Protein 7XV0 (pdb70)

Radius of gyration: 14.16 Å; Cα contacts (8 Å, |Δi|>4): 306; chains: 2; bounding box: 26×43×33 Å

Organism: Homo sapiens (NCBI:txid9606)

B-factor: mean 18.49, std 8.07, range [7.98, 50.74]

Foldseek 3Di:
DVLVQWQPPVVVCCLPVVDFQAFTKKFFAAWDWDDDVPQIKIWTFIGRQAATEGQEIEDSVCVVCVVVQQRGHGWIKTQRGKGWDADPVGDIHIYGYDMGGPGGNVRRVDDHHDYYHDDDD/DVPDPCVVDPVVPD

GO terms:
  GO:0035861 site of double-strand break (C, IDA)
  GO:1990166 protein localization to site of double-strand break (P, IDA)
  GO:0140463 chromatin-protein adaptor activity (F, IDA)
  GO:0006281 DNA repair (P, IMP)
  GO:0016605 PML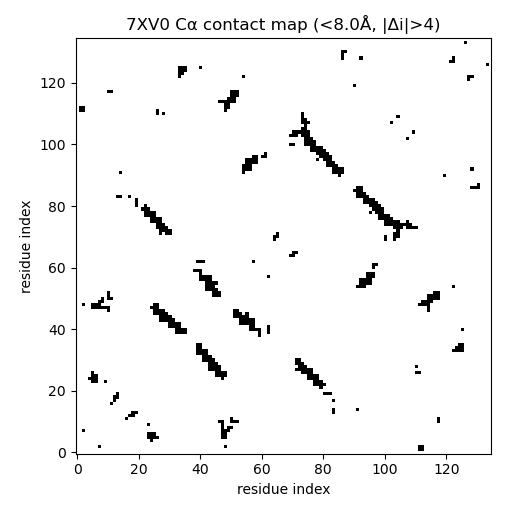 body (C, IDA)
  GO:0034502 protein localization to chromosome (P, IDA)
  GO:0005634 nucleus (C, IDA)
  GO:0003684 damaged DNA binding (F, IDA)
  GO:0003697 single-stranded DNA binding (F, IDA)
  GO:0005662 DNA replication factor A complex (C, I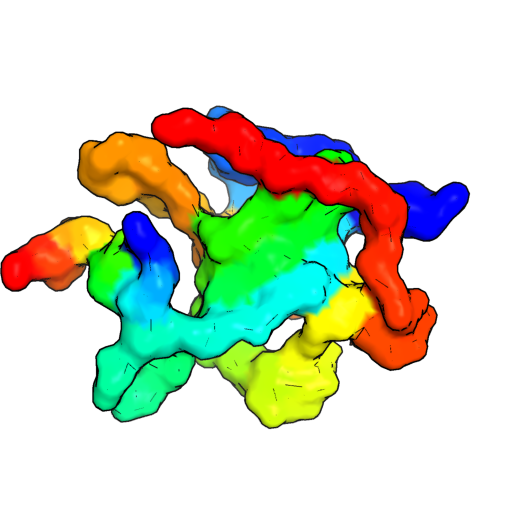DA)
  GO:0006284 base-excision repair (P, IDA)
  GO:0005634 nucleus (C, EXP)
  GO:0006260 DNA replication (P, IMP)
  GO:0006289 nucleotide-excision repair (P, IMP)
  GO:0006298 mismatch repair (P, IMP)
  GO:0000723 telomere maintenance (P, IMP)
  GO:0000724 double-strand break repair via homologous recombination (P, IMP)
  GO:0005515 protein binding (F, IPI)
  GO:0006261 DNA-templated DNA replication (P, TAS)
  GO:0006310 DNA recombination (P, TAS)

Structure (mmCIF, N/CA/C/O backbone):
data_7XV0
#
_entry.id   7XV0
#
_cell.length_a   38.088
_cell.length_b   53.644
_cell.length_c   54.501
_cell.angle_alpha   90.000
_cell.angle_beta   90.000
_cell.angle_gamma   90.000
#
_symmetry.space_group_name_H-M   'P 21 21 21'
#
loop_
_entity.id
_entity.type
_entity.pdbx_description
1 polymer 'Replication protein A 70 kDa DNA-binding subunit'
2 polymer 'Bloom syndrome protein'
3 water water
#
loop_
_atom_site.group_PDB
_atom_site.id
_atom_site.type_symbol
_atom_site.label_atom_id
_atom_site.label_alt_id
_atom_site.label_comp_id
_atom_site.label_asym_id
_atom_site.label_entity_id
_atom_site.label_seq_id
_atom_site.pdbx_PDB_ins_code
_atom_site.Cartn_x
_atom_site.Cartn_y
_atom_site.Cartn_z
_atom_site.occupancy
_atom_site.B_iso_or_equiv
_atom_site.auth_seq_id
_atom_site.auth_comp_id
_atom_site.auth_asym_id
_atom_site.auth_atom_id
_atom_site.pdbx_PDB_model_num
ATOM 1 N N . SER A 1 1 ? 11.120 -19.400 -15.726 1.00 26.84 0 SER A N 1
ATOM 2 C CA . SER A 1 1 ? 11.849 -18.582 -14.761 1.00 21.02 0 SER A CA 1
ATOM 3 C C . SER A 1 1 ? 10.896 -18.022 -13.717 1.00 18.05 0 SER A C 1
ATOM 4 O O . SER A 1 1 ? 9.682 -17.985 -13.934 1.00 16.32 0 SER A O 1
ATOM 7 N N . MET A 1 2 ? 11.441 -17.562 -12.586 1.00 17.95 1 MET A N 1
ATOM 8 C CA . MET A 1 2 ? 10.587 -16.998 -11.541 1.00 16.59 1 MET A CA 1
ATOM 9 C C . MET A 1 2 ? 9.817 -15.778 -12.020 1.00 14.26 1 MET A C 1
ATOM 10 O O . MET A 1 2 ? 8.695 -15.542 -11.563 1.00 11.80 1 MET A O 1
ATOM 15 N N . VAL A 1 3 ? 10.387 -14.991 -12.941 1.00 12.27 2 VAL A N 1
ATOM 16 C CA . VAL A 1 3 ? 9.710 -13.789 -13.411 1.00 11.44 2 VAL A CA 1
ATOM 17 C C . VAL A 1 3 ? 8.502 -14.124 -14.270 1.00 12.07 2 VAL A C 1
ATOM 18 O O . VAL A 1 3 ? 7.627 -13.266 -14.468 1.00 12.68 2 VAL A O 1
ATOM 22 N N . GLY A 1 4 ? 8.403 -15.375 -14.729 1.00 12.03 3 GLY A N 1
ATOM 23 C CA . GLY A 1 4 ? 7.201 -15.823 -15.401 1.00 13.62 3 GLY A CA 1
ATOM 24 C C . GLY A 1 4 ? 5.959 -15.749 -14.533 1.00 12.52 3 GLY A C 1
ATOM 25 O O . GLY A 1 4 ? 4.850 -15.846 -15.061 1.00 12.71 3 GLY A O 1
ATOM 26 N N . GLN A 1 5 ? 6.123 -15.588 -13.210 1.00 10.57 4 GLN A N 1
ATOM 27 C CA . GLN A 1 5 ? 5.007 -15.417 -12.285 1.00 10.61 4 GLN A CA 1
ATOM 28 C C . GLN A 1 5 ? 4.510 -13.980 -12.176 1.00 8.82 4 GLN A C 1
ATOM 29 O O . GLN A 1 5 ? 3.444 -13.763 -11.588 1.00 11.09 4 GLN A O 1
ATOM 35 N N . LEU A 1 6 ? 5.235 -13.002 -12.704 1.00 9.84 5 LEU A N 1
ATOM 36 C CA . LEU A 1 6 ? 4.887 -11.596 -12.543 1.00 7.99 5 LEU A CA 1
ATOM 37 C C . LEU A 1 6 ? 4.379 -10.993 -13.849 1.00 9.65 5 LEU A C 1
ATOM 38 O O . LEU A 1 6 ? 4.794 -11.387 -14.939 1.00 10.77 5 LEU A O 1
ATOM 43 N N . SER A 1 7 ? 3.506 -9.992 -13.709 1.00 8.66 6 SER A N 1
ATOM 44 C CA . SER A 1 7 ? 2.889 -9.302 -14.847 1.00 8.53 6 SER A CA 1
ATOM 45 C C . SER A 1 7 ? 3.861 -8.277 -15.450 1.00 9.26 6 SER A C 1
ATOM 46 O O . SER A 1 7 ? 3.720 -7.059 -15.293 1.00 10.56 6 SER A O 1
ATOM 49 N N . GLU A 1 8 ? 4.862 -8.790 -16.169 1.00 8.84 7 GLU A N 1
ATOM 50 C CA . GLU A 1 8 ? 5.866 -7.925 -16.786 1.00 9.12 7 GLU A CA 1
ATOM 51 C C . GLU A 1 8 ? 5.193 -6.869 -17.642 1.00 11.09 7 GLU A C 1
ATOM 52 O O . GLU A 1 8 ? 4.357 -7.187 -18.486 1.00 12.18 7 GLU A O 1
ATOM 58 N N . GLY A 1 9 ? 5.577 -5.610 -17.429 1.00 10.49 8 GLY A N 1
ATOM 59 C CA . GLY A 1 9 ? 5.000 -4.499 -18.167 1.00 11.02 8 GLY A CA 1
ATOM 60 C C . GLY A 1 9 ? 3.857 -3.782 -17.471 1.00 9.51 8 GLY A C 1
ATOM 61 O O . GLY A 1 9 ? 3.466 -2.688 -17.913 1.00 11.29 8 GLY A O 1
ATOM 62 N N . ALA A 1 10 ? 3.303 -4.361 -16.400 1.00 10.53 9 ALA A N 1
ATOM 63 C CA . ALA A 1 10 ? 2.154 -3.746 -15.753 1.00 10.56 9 ALA A CA 1
ATOM 64 C C . ALA A 1 10 ? 2.481 -2.408 -15.110 1.00 10.69 9 ALA A C 1
ATOM 65 O O . ALA A 1 10 ? 1.606 -1.551 -15.045 1.00 13.32 9 ALA A O 1
ATOM 67 N N . ILE A 1 11 ? 3.705 -2.207 -14.615 1.00 11.24 10 ILE A N 1
ATOM 68 C CA . ILE A 1 11 ? 4.009 -0.922 -13.982 1.00 11.03 10 ILE A CA 1
ATOM 69 C C . ILE A 1 11 ? 3.952 0.209 -15.000 1.00 13.44 10 ILE A C 1
ATOM 70 O O . ILE A 1 11 ? 3.311 1.242 -14.766 1.00 12.90 10 ILE A O 1
ATOM 75 N N . ALA A 1 12 ? 4.573 0.019 -16.159 1.00 12.07 11 ALA A N 1
ATOM 76 C CA . ALA A 1 12 ? 4.468 1.044 -17.194 1.00 13.45 11 ALA A CA 1
ATOM 77 C C . ALA A 1 12 ? 3.015 1.248 -17.615 1.00 14.48 11 ALA A C 1
ATOM 78 O O . ALA A 1 12 ? 2.581 2.384 -17.842 1.00 17.64 11 ALA A O 1
ATOM 80 N N . ALA A 1 13 ? 2.240 0.165 -17.697 1.00 12.85 12 ALA A N 1
ATOM 81 C CA . ALA A 1 13 ? 0.835 0.287 -18.075 1.00 15.47 12 ALA A CA 1
ATOM 82 C C . ALA A 1 13 ? 0.041 1.080 -17.037 1.00 17.35 12 ALA A C 1
ATOM 83 O O . ALA A 1 13 ? -0.782 1.930 -17.400 1.00 20.14 12 ALA A O 1
ATOM 85 N N . ILE A 1 14 ? 0.267 0.810 -15.746 1.00 16.17 13 ILE A N 1
ATOM 86 C CA . ILE A 1 14 ? -0.420 1.554 -14.690 1.00 15.05 13 ILE A CA 1
ATOM 87 C C . ILE A 1 14 ? -0.129 3.040 -14.826 1.00 17.26 13 ILE A C 1
ATOM 88 O O . ILE A 1 14 ? -1.037 3.881 -14.742 1.00 18.56 13 ILE A O 1
ATOM 93 N N . MET A 1 15 ? 1.135 3.386 -15.081 1.00 13.80 14 MET A N 1
ATOM 94 C CA . MET A 1 15 ? 1.564 4.764 -14.957 1.00 17.30 14 MET A CA 1
ATOM 95 C C . MET A 1 15 ? 1.321 5.545 -16.238 1.00 18.30 14 MET A C 1
ATOM 96 O O . MET A 1 15 ? 1.226 6.776 -16.202 1.00 19.17 14 MET A O 1
ATOM 101 N N . GLN A 1 16 ? 1.211 4.851 -17.369 1.00 21.51 15 GLN A N 1
ATOM 102 C CA . GLN A 1 16 ? 1.091 5.461 -18.686 1.00 21.80 15 GLN A CA 1
ATOM 103 C C . GLN A 1 16 ? -0.315 5.383 -19.256 1.00 24.95 15 GLN A C 1
ATOM 104 O O . GLN A 1 16 ? -0.806 6.368 -19.812 1.00 28.66 15 GLN A O 1
ATOM 110 N N . LYS A 1 17 ? -0.972 4.230 -19.148 1.00 27.61 16 LYS A N 1
ATOM 111 C CA . LYS A 1 17 ? -2.320 4.068 -19.684 1.00 29.28 16 LYS A CA 1
ATOM 112 C C . LYS A 1 17 ? -3.399 4.317 -18.643 1.00 30.62 16 LYS A C 1
ATOM 113 O O . LYS A 1 17 ? -4.467 4.831 -18.983 1.00 34.90 16 LYS A O 1
ATOM 119 N N . GLY A 1 18 ? -3.141 3.965 -17.387 1.00 33.35 17 GLY A N 1
ATOM 120 C CA . GLY A 1 18 ? -4.105 4.189 -16.329 1.00 32.53 17 GLY A CA 1
ATOM 121 C C . GLY A 1 18 ? -5.383 3.387 -16.430 1.00 33.78 17 GLY A C 1
ATOM 122 O O . GLY A 1 18 ? -6.393 3.786 -15.847 1.00 33.96 17 GLY A O 1
ATOM 123 N N . ASP A 1 19 ? -5.373 2.264 -17.151 1.00 36.36 18 ASP A N 1
ATOM 124 C CA . ASP A 1 19 ? -6.548 1.400 -17.257 1.00 35.57 18 ASP A CA 1
ATOM 125 C C . ASP A 1 19 ? -6.650 0.580 -15.975 1.00 30.35 18 ASP A C 1
ATOM 126 O O . ASP A 1 19 ? -5.832 -0.315 -15.732 1.00 31.86 18 ASP A O 1
ATOM 131 N N . THR A 1 20 ? -7.656 0.874 -15.156 1.00 31.29 19 THR A N 1
ATOM 132 C CA . THR A 1 20 ? -7.787 0.202 -13.869 1.00 29.01 19 THR A CA 1
ATOM 133 C C . THR A 1 20 ? -8.385 -1.185 -13.987 1.00 28.65 19 THR A C 1
ATOM 134 O O . THR A 1 20 ? -8.674 -1.798 -12.952 1.00 28.66 19 THR A O 1
ATOM 138 N N . ASN A 1 21 ? -8.572 -1.697 -15.207 1.00 28.59 20 ASN A N 1
ATOM 139 C CA . ASN A 1 21 ? -9.178 -3.009 -15.382 1.00 27.05 20 ASN A CA 1
ATOM 140 C C . ASN A 1 21 ? -8.174 -4.150 -15.272 1.00 25.81 20 ASN A C 1
ATOM 141 O O . ASN A 1 21 ? -8.586 -5.286 -15.021 1.00 26.10 20 ASN A O 1
ATOM 146 N N . ILE A 1 22 ? -6.877 -3.892 -15.447 1.00 19.11 21 ILE A N 1
ATOM 147 C CA . ILE A 1 22 ? -5.913 -4.970 -15.307 1.00 16.92 21 ILE A CA 1
ATOM 148 C C . ILE A 1 22 ? -5.881 -5.426 -13.854 1.00 15.75 21 ILE A C 1
ATOM 149 O O . ILE A 1 22 ? -6.126 -4.648 -12.921 1.00 15.75 21 ILE A O 1
ATOM 154 N N . LYS A 1 23 ? -5.538 -6.695 -13.653 1.00 14.77 22 LYS A N 1
ATOM 155 C CA . LYS A 1 23 ? -5.386 -7.283 -12.323 1.00 13.84 22 LYS A CA 1
ATOM 156 C C . LYS A 1 23 ? -3.964 -7.835 -12.216 1.00 12.35 22 LYS A C 1
ATOM 157 O O . LYS A 1 23 ? -3.757 -9.052 -12.085 1.00 12.08 22 LYS A O 1
ATOM 163 N N . PRO A 1 24 ? -2.962 -6.966 -12.233 1.00 11.59 23 PRO A N 1
ATOM 164 C CA . PRO A 1 24 ? -1.581 -7.436 -12.368 1.00 10.56 23 PRO A CA 1
ATOM 165 C C . PRO A 1 24 ? -1.070 -8.166 -11.135 1.00 9.62 23 PRO A C 1
ATOM 166 O O . PRO A 1 24 ? -1.447 -7.888 -9.988 1.00 10.43 23 PRO A O 1
ATOM 170 N N . ILE A 1 25 ? -0.175 -9.107 -11.388 1.00 9.69 24 ILE A N 1
ATOM 171 C CA . ILE A 1 25 ? 0.516 -9.841 -10.349 1.00 8.62 24 ILE A CA 1
ATOM 172 C C . ILE A 1 25 ? 1.891 -9.222 -10.163 1.00 8.47 24 ILE A C 1
ATOM 173 O O . ILE A 1 25 ? 2.690 -9.128 -11.103 1.00 9.32 24 ILE A O 1
ATOM 178 N N . LEU A 1 26 ? 2.146 -8.739 -8.949 1.00 8.80 25 LEU A N 1
ATOM 179 C CA . LEU A 1 26 ? 3.339 -7.972 -8.661 1.00 9.99 25 LEU A CA 1
ATOM 180 C C . LEU A 1 26 ? 4.024 -8.533 -7.430 1.00 8.90 25 LEU A C 1
ATOM 181 O O . LEU A 1 26 ? 3.400 -9.200 -6.594 1.00 11.66 25 LEU A O 1
ATOM 186 N N . GLN A 1 27 ? 5.309 -8.230 -7.300 1.00 8.29 26 GLN A N 1
ATOM 187 C CA . GLN A 1 27 ? 6.046 -8.601 -6.102 1.00 9.28 26 GLN A CA 1
ATOM 188 C C . GLN A 1 27 ? 6.255 -7.373 -5.232 1.00 8.42 26 GLN A C 1
ATOM 189 O O . GLN A 1 27 ? 6.629 -6.314 -5.740 1.00 9.51 26 GLN A O 1
ATOM 195 N N . VAL A 1 28 ? 6.024 -7.516 -3.931 1.00 9.27 27 VAL A N 1
ATOM 196 C CA . VAL A 1 28 ? 6.387 -6.485 -2.964 1.00 8.88 27 VAL A CA 1
ATOM 197 C C . VAL A 1 28 ? 7.880 -6.599 -2.705 1.00 9.74 27 VAL A C 1
ATOM 198 O O . VAL A 1 28 ? 8.356 -7.668 -2.301 1.00 11.77 27 VAL A O 1
ATOM 202 N N . ILE A 1 29 ? 8.622 -5.521 -2.940 1.00 8.79 28 ILE A N 1
ATOM 203 C CA . ILE A 1 29 ? 10.056 -5.501 -2.666 1.00 9.95 28 ILE A CA 1
ATOM 204 C C . ILE A 1 29 ? 10.367 -4.910 -1.298 1.00 12.42 28 ILE A C 1
ATOM 205 O O . ILE A 1 29 ? 11.265 -5.393 -0.605 1.00 13.51 28 ILE A O 1
ATOM 210 N N . ASN A 1 30 ? 9.663 -3.841 -0.912 1.00 10.36 29 ASN A N 1
ATOM 211 C CA . ASN A 1 30 ? 9.883 -3.184 0.367 1.00 12.80 29 ASN A CA 1
ATOM 212 C C . ASN A 1 30 ? 8.575 -2.537 0.801 1.00 11.70 29 ASN A C 1
ATOM 213 O O . ASN A 1 30 ? 7.736 -2.179 -0.038 1.00 11.94 29 ASN A O 1
ATOM 218 N N . ILE A 1 31 ? 8.419 -2.386 2.113 1.00 11.69 30 ILE A N 1
ATOM 219 C CA . ILE A 1 31 ? 7.287 -1.710 2.740 1.00 11.94 30 ILE A CA 1
ATOM 220 C C . ILE A 1 31 ? 7.850 -0.723 3.755 1.00 12.49 30 ILE A C 1
ATOM 221 O O . ILE A 1 31 ? 8.691 -1.097 4.581 1.00 15.43 30 ILE A O 1
ATOM 226 N N . ARG A 1 32 ? 7.367 0.522 3.721 1.00 11.27 31 ARG A N 1
ATOM 227 C CA . ARG A 1 32 ? 7.871 1.572 4.609 1.00 14.07 31 ARG A CA 1
ATOM 228 C C . ARG A 1 32 ? 6.672 2.359 5.128 1.00 12.43 31 ARG A C 1
ATOM 229 O O . ARG A 1 32 ? 5.849 2.821 4.315 1.00 12.95 31 ARG A O 1
ATOM 237 N N . PRO A 1 33 ? 6.534 2.574 6.432 1.00 12.63 32 PRO A N 1
ATOM 238 C CA . PRO A 1 33 ? 5.506 3.516 6.884 1.00 13.60 32 PRO A CA 1
ATOM 239 C C . PRO A 1 33 ? 5.821 4.917 6.382 1.00 15.83 32 PRO A C 1
ATOM 240 O O . PRO A 1 33 ? 6.985 5.307 6.261 1.00 14.26 32 PRO A O 1
ATOM 244 N N . ILE A 1 34 ? 4.759 5.635 6.034 1.00 14.72 33 ILE A N 1
ATOM 245 C CA . ILE A 1 34 ? 4.766 7.041 5.652 1.00 19.45 33 ILE A CA 1
ATOM 246 C C . ILE A 1 34 ? 4.533 7.868 6.906 1.00 19.08 33 ILE A C 1
ATOM 247 O O . ILE A 1 34 ? 3.720 7.488 7.759 1.00 18.19 33 ILE A O 1
ATOM 252 N N . THR A 1 35 ? 5.245 8.993 7.035 1.00 18.15 34 THR A N 1
ATOM 253 C CA . THR A 1 35 ? 5.037 9.888 8.163 1.00 21.88 34 THR A CA 1
ATOM 254 C C . THR A 1 35 ? 3.582 10.318 8.194 1.00 23.66 34 THR A C 1
ATOM 255 O O . THR A 1 35 ? 3.077 10.870 7.210 1.00 20.88 34 THR A O 1
ATOM 259 N N . THR A 1 36 ? 2.902 10.051 9.309 1.00 22.62 35 THR A N 1
ATOM 260 C CA . THR A 1 36 ? 1.517 10.472 9.481 1.00 24.24 35 THR A CA 1
ATOM 261 C C . THR A 1 36 ? 1.326 11.387 10.678 1.00 32.70 35 THR A C 1
ATOM 262 O O . THR A 1 36 ? 0.799 12.495 10.526 1.00 38.69 35 THR A O 1
ATOM 266 N N . GLY A 1 37 ? 1.749 10.968 11.863 1.00 30.99 36 GLY A N 1
ATOM 267 C CA . GLY A 1 37 ? 1.461 11.720 13.068 1.00 31.35 36 GLY A CA 1
ATOM 268 C C . GLY A 1 37 ? -0.024 11.714 13.381 1.00 31.08 36 GLY A C 1
ATOM 269 O O . GLY A 1 37 ? -0.419 11.651 14.546 1.00 40.69 36 GLY A O 1
ATOM 270 N N . SER A 1 39 ? -3.822 8.717 15.021 1.00 50.74 38 SER A N 1
ATOM 271 C CA . SER A 1 39 ? -3.864 8.753 13.564 1.00 34.52 38 SER A CA 1
ATOM 272 C C . SER A 1 39 ? -3.765 7.329 13.034 1.00 38.72 38 SER A C 1
ATOM 273 O O . SER A 1 39 ? -3.295 6.445 13.747 1.00 47.22 38 SER A O 1
ATOM 276 N N . PRO A 1 40 ? -4.219 7.090 11.804 1.00 40.84 39 PRO A N 1
ATOM 277 C CA . PRO A 1 40 ? -3.972 5.791 11.178 1.00 33.12 39 PRO A CA 1
ATOM 278 C C . PRO A 1 40 ? -2.660 5.782 10.414 1.00 24.93 39 PRO A C 1
ATOM 279 O O . PRO A 1 40 ? -2.370 6.698 9.631 1.00 25.38 39 PRO A O 1
ATOM 283 N N . PRO A 1 41 ? -1.825 4.767 10.640 1.00 21.50 40 PRO A N 1
ATOM 284 C CA . PRO A 1 41 ? -0.567 4.639 9.896 1.00 19.63 40 PRO A CA 1
ATOM 285 C C . PRO A 1 41 ? -0.848 4.461 8.415 1.00 18.36 40 PRO A C 1
ATOM 286 O O . PRO A 1 41 ? -1.902 3.971 8.018 1.00 19.06 40 PRO A O 1
ATOM 290 N N . ARG A 1 42 ? 0.122 4.826 7.589 1.00 13.36 41 ARG A N 1
ATOM 291 C CA . ARG A 1 42 ? -0.000 4.611 6.153 1.00 12.78 41 ARG A CA 1
ATOM 292 C C . ARG A 1 42 ? 1.268 3.945 5.654 1.00 14.51 41 ARG A C 1
ATOM 293 O O . ARG A 1 42 ? 2.364 4.246 6.138 1.00 14.84 41 ARG A O 1
ATOM 301 N N . TYR A 1 43 ? 1.118 3.042 4.687 1.00 10.27 42 TYR A N 1
ATOM 302 C CA . TYR A 1 43 ? 2.222 2.215 4.211 1.00 11.61 42 TYR A CA 1
ATOM 303 C C . TYR A 1 43 ? 2.498 2.474 2.742 1.00 10.45 42 TYR A C 1
ATOM 304 O O . TYR A 1 43 ? 1.583 2.408 1.910 1.00 11.19 42 TYR A O 1
ATOM 313 N N . ARG A 1 44 ? 3.758 2.752 2.435 1.00 10.16 43 ARG A N 1
ATOM 314 C CA . ARG A 1 44 ? 4.244 2.917 1.077 1.00 9.26 43 ARG A CA 1
ATOM 315 C C . ARG A 1 44 ? 4.935 1.630 0.651 1.00 10.23 43 ARG A C 1
ATOM 316 O O . ARG A 1 44 ? 5.643 1.008 1.446 1.00 12.08 43 ARG A O 1
ATOM 324 N N . LEU A 1 45 ? 4.716 1.210 -0.595 1.00 10.68 44 LEU A N 1
ATOM 325 C CA . LEU A 1 45 ? 5.244 -0.060 -1.085 1.00 9.92 44 LEU A CA 1
ATOM 326 C C . LEU A 1 45 ? 6.107 0.177 -2.317 1.00 9.81 44 LEU A C 1
ATOM 327 O O . LEU A 1 45 ? 5.721 0.941 -3.208 1.00 11.24 44 LEU A O 1
ATOM 332 N N . LEU A 1 46 ? 7.284 -0.451 -2.336 1.00 10.90 45 LEU A N 1
ATOM 333 C CA . LEU A 1 46 ? 8.099 -0.596 -3.542 1.00 8.72 45 LEU A CA 1
ATOM 334 C C . LEU A 1 46 ? 7.682 -1.901 -4.204 1.00 9.51 45 LEU A C 1
ATOM 335 O O . LEU A 1 46 ? 7.873 -2.970 -3.626 1.00 9.79 45 LEU A O 1
ATOM 340 N N . MET A 1 47 ? 7.098 -1.814 -5.401 1.00 8.36 46 MET A N 1
ATOM 341 C CA . MET A 1 47 ? 6.509 -2.939 -6.104 1.00 8.80 46 MET A CA 1
ATOM 342 C C . MET A 1 47 ? 7.326 -3.218 -7.353 1.00 9.67 46 MET A C 1
ATOM 343 O O . MET A 1 47 ? 7.928 -2.307 -7.931 1.00 12.05 46 MET A O 1
ATOM 348 N N . SER A 1 48 ? 7.285 -4.465 -7.814 1.00 8.56 47 SER A N 1
ATOM 349 C CA . SER A 1 48 ? 8.005 -4.919 -8.994 1.00 10.02 47 SER A CA 1
ATOM 350 C C . SER A 1 48 ? 7.097 -5.748 -9.887 1.00 8.83 47 SER A C 1
ATOM 351 O O . SER A 1 48 ? 6.348 -6.601 -9.407 1.00 9.32 47 SER A O 1
ATOM 354 N N . ASP A 1 49 ? 7.160 -5.501 -11.192 1.00 8.84 48 ASP A N 1
ATOM 355 C CA . ASP A 1 49 ? 6.556 -6.390 -12.174 1.00 9.23 48 ASP A CA 1
ATOM 356 C C . ASP A 1 49 ? 7.595 -7.275 -12.857 1.00 9.49 48 ASP A C 1
ATOM 357 O O . ASP A 1 49 ? 7.294 -7.892 -13.889 1.00 12.70 48 ASP A O 1
ATOM 362 N N . GLY A 1 50 ? 8.810 -7.353 -12.305 1.00 10.05 49 GLY A N 1
ATOM 363 C CA . GLY A 1 50 ? 9.869 -8.153 -12.878 1.00 11.50 49 GLY A CA 1
ATOM 364 C C . GLY A 1 50 ? 10.770 -7.389 -13.828 1.00 12.23 49 GLY A C 1
ATOM 365 O O . GLY A 1 50 ? 11.947 -7.731 -13.966 1.00 15.06 49 GLY A O 1
ATOM 366 N N . LEU A 1 51 ? 10.241 -6.363 -14.481 1.00 11.60 50 LEU A N 1
ATOM 367 C CA . LEU A 1 51 ? 11.018 -5.489 -15.356 1.00 10.96 50 LEU A CA 1
ATOM 368 C C . LEU A 1 51 ? 11.364 -4.165 -14.683 1.00 9.19 50 LEU A C 1
ATOM 369 O O . LEU A 1 51 ? 12.499 -3.679 -14.798 1.00 11.16 50 LEU A O 1
ATOM 374 N N . ASN A 1 52 ? 10.393 -3.571 -13.994 1.00 9.18 51 ASN A N 1
ATOM 375 C CA . ASN A 1 52 ? 10.547 -2.292 -13.313 1.00 10.83 51 ASN A CA 1
ATOM 376 C C . ASN A 1 52 ? 10.131 -2.404 -11.860 1.00 9.96 51 ASN A C 1
ATOM 377 O O . ASN A 1 52 ? 9.265 -3.217 -11.514 1.00 10.30 51 ASN A O 1
ATOM 382 N N . THR A 1 53 ? 10.741 -1.560 -11.028 1.00 9.43 52 THR A N 1
ATOM 383 C CA . THR A 1 53 ? 10.244 -1.272 -9.692 1.00 9.96 52 THR A CA 1
ATOM 384 C C . THR A 1 53 ? 9.673 0.138 -9.652 1.00 11.85 52 THR A C 1
ATOM 385 O O . THR A 1 53 ? 10.040 1.015 -10.443 1.00 11.45 52 THR A O 1
ATOM 389 N N . LEU A 1 54 ? 8.770 0.359 -8.707 1.00 11.47 53 LEU A N 1
ATOM 390 C CA . LEU A 1 54 ? 8.120 1.654 -8.561 1.00 9.86 53 LEU A CA 1
ATOM 391 C C . LEU A 1 54 ? 7.695 1.801 -7.113 1.00 9.17 53 LEU A C 1
ATOM 392 O O . LEU A 1 54 ? 7.056 0.903 -6.573 1.00 9.20 53 LEU A O 1
ATOM 397 N N . SER A 1 55 ? 8.056 2.922 -6.490 1.00 10.04 54 SER A N 1
ATOM 398 C CA . SER A 1 55 ? 7.775 3.149 -5.078 1.00 10.53 54 SER A CA 1
ATOM 399 C C . SER A 1 55 ? 6.593 4.082 -4.837 1.00 10.22 54 SER A C 1
ATOM 400 O O . SER A 1 55 ? 6.343 4.463 -3.690 1.00 12.86 54 SER A O 1
ATOM 403 N N . SER A 1 56 ? 5.834 4.420 -5.872 1.00 9.03 55 SER A N 1
ATOM 404 C CA . SER A 1 56 ? 4.698 5.327 -5.725 1.00 9.88 55 SER A CA 1
ATOM 405 C C . SER A 1 56 ? 3.389 4.599 -5.445 1.00 9.75 55 SER A C 1
ATOM 406 O O . SER A 1 56 ? 2.336 4.981 -5.970 1.00 10.82 55 SER A O 1
ATOM 409 N N . PHE A 1 57 ? 3.423 3.564 -4.607 1.00 10.07 56 PHE A N 1
ATOM 410 C CA . PHE A 1 57 ? 2.230 2.829 -4.194 1.00 10.54 56 PHE A CA 1
ATOM 411 C C . PHE A 1 57 ? 1.963 3.094 -2.719 1.00 10.54 56 PHE A C 1
ATOM 412 O O . PHE A 1 57 ? 2.887 3.034 -1.899 1.00 10.92 56 PHE A O 1
ATOM 420 N N . MET A 1 58 ? 0.702 3.366 -2.385 1.00 10.05 57 MET A N 1
ATOM 421 C CA . MET A 1 58 ? 0.217 3.457 -1.013 1.00 9.71 57 MET A CA 1
ATOM 422 C C . MET A 1 58 ? -0.917 2.464 -0.808 1.00 11.48 57 MET A C 1
ATOM 423 O O . MET A 1 58 ? -1.801 2.344 -1.655 1.00 13.08 57 MET A O 1
ATOM 428 N N . LEU A 1 59 ? -0.895 1.766 0.324 1.00 10.53 58 LEU A N 1
ATOM 429 C CA . LEU A 1 59 ? -1.995 0.889 0.701 1.00 11.72 58 LEU A CA 1
ATOM 430 C C . LEU A 1 59 ? -3.189 1.696 1.191 1.00 13.14 58 LEU A C 1
ATOM 431 O O . LEU A 1 59 ? -3.036 2.607 2.009 1.00 13.76 58 LEU A O 1
ATOM 436 N N . ALA A 1 60 ? -4.383 1.360 0.710 1.00 13.37 59 ALA A N 1
ATOM 437 C CA . ALA A 1 60 ? -5.581 1.871 1.361 1.00 13.65 59 ALA A CA 1
ATOM 438 C C . ALA A 1 60 ? -5.568 1.466 2.833 1.00 14.40 59 ALA A C 1
ATOM 439 O O . ALA A 1 60 ? -5.090 0.382 3.187 1.00 13.21 59 ALA A O 1
ATOM 441 N N . THR A 1 61 ? -6.086 2.345 3.699 1.00 15.99 60 THR A N 1
ATOM 442 C CA . THR A 1 61 ? -6.012 2.070 5.132 1.00 15.86 60 THR A CA 1
ATOM 443 C C . THR A 1 61 ? -6.761 0.799 5.504 1.00 14.63 60 THR A C 1
ATOM 444 O O . THR A 1 61 ? -6.405 0.141 6.484 1.00 14.20 60 THR A O 1
ATOM 448 N N . GLN A 1 62 ? -7.804 0.441 4.749 1.00 14.96 61 GLN A N 1
ATOM 449 C CA . GLN A 1 62 ? -8.531 -0.798 5.012 1.00 17.82 61 GLN A CA 1
ATOM 450 C C . GLN A 1 62 ? -7.644 -2.035 4.891 1.00 16.10 61 GLN A C 1
ATOM 451 O O . GLN A 1 62 ? -7.980 -3.092 5.445 1.00 21.19 61 GLN A O 1
ATOM 457 N N . LEU A 1 63 ? -6.514 -1.929 4.204 1.00 13.69 62 LEU A N 1
ATOM 458 C CA . LEU A 1 63 ? -5.613 -3.058 4.035 1.00 15.67 62 LEU A CA 1
ATOM 459 C C . LEU A 1 63 ? -4.484 -3.061 5.050 1.00 15.22 62 LEU A C 1
ATOM 460 O O . LEU A 1 63 ? -3.662 -3.979 5.029 1.00 13.85 62 LEU A O 1
ATOM 465 N N . ASN A 1 64 ? -4.413 -2.054 5.920 1.00 13.31 63 ASN A N 1
ATOM 466 C CA . ASN A 1 64 ? -3.340 -1.998 6.912 1.00 12.43 63 ASN A CA 1
ATOM 467 C C . ASN A 1 64 ? -3.160 -3.287 7.703 1.00 12.16 63 ASN A C 1
ATOM 468 O O . ASN A 1 64 ? -1.998 -3.641 7.978 1.00 12.06 63 ASN A O 1
ATOM 473 N N . PRO A 1 65 ? -4.213 -4.024 8.095 1.00 12.26 64 PRO A N 1
ATOM 474 C CA . PRO A 1 65 ? -3.969 -5.259 8.859 1.00 13.91 64 PRO A CA 1
ATOM 475 C C . PRO A 1 65 ? -3.118 -6.280 8.124 1.00 13.65 64 PRO A C 1
ATOM 476 O O . PRO A 1 65 ? -2.427 -7.072 8.781 1.00 12.77 64 PRO A O 1
ATOM 480 N N . LEU A 1 66 ? -3.142 -6.295 6.789 1.00 13.08 65 LEU A N 1
ATOM 481 C CA . LEU A 1 66 ? -2.279 -7.217 6.054 1.00 13.60 65 LEU A CA 1
ATOM 482 C C . LEU A 1 66 ? -0.815 -6.962 6.371 1.00 13.60 65 LEU A C 1
ATOM 483 O O . LEU A 1 66 ? -0.018 -7.903 6.461 1.00 13.32 65 LEU A O 1
ATOM 488 N N . VAL A 1 67 ? -0.436 -5.693 6.505 1.00 10.75 66 VAL A N 1
ATOM 489 C CA . VAL A 1 67 ? 0.944 -5.347 6.837 1.00 12.10 66 VAL A CA 1
ATOM 490 C C . VAL A 1 67 ? 1.220 -5.608 8.308 1.00 12.23 66 VAL A C 1
ATOM 491 O O . VAL A 1 67 ? 2.247 -6.196 8.674 1.00 13.03 66 VAL A O 1
ATOM 495 N N . GLU A 1 68 ? 0.302 -5.175 9.165 1.00 12.07 67 GLU A N 1
ATOM 496 C CA . GLU A 1 68 ? 0.550 -5.216 10.599 1.00 13.72 67 GLU A CA 1
ATOM 497 C C . GLU A 1 68 ? 0.540 -6.647 11.143 1.00 13.46 67 GLU A C 1
ATOM 498 O O . GLU A 1 68 ? 1.219 -6.932 12.138 1.00 14.57 67 GLU A O 1
ATOM 504 N N . GLU A 1 69 ? -0.214 -7.561 10.521 1.00 12.93 68 GLU A N 1
ATOM 505 C CA . GLU A 1 69 ? -0.188 -8.969 10.914 1.00 15.19 68 GLU A CA 1
ATOM 506 C C . GLU A 1 69 ? 0.784 -9.791 10.070 1.00 12.48 68 GLU A C 1
ATOM 507 O O . GLU A 1 69 ? 0.805 -11.028 10.188 1.00 14.65 68 GLU A O 1
ATOM 513 N N . GLU A 1 70 ? 1.612 -9.111 9.263 1.00 13.94 69 GLU A N 1
ATOM 514 C CA . GLU A 1 70 ? 2.728 -9.699 8.520 1.00 13.86 69 GLU A CA 1
ATOM 515 C C . GLU A 1 70 ? 2.277 -10.798 7.571 1.00 17.24 69 GLU A C 1
ATOM 516 O O . GLU A 1 70 ? 2.977 -11.794 7.369 1.00 20.38 69 GLU A O 1
ATOM 522 N N . GLN A 1 71 ? 1.110 -10.602 6.964 1.00 13.57 70 GLN A N 1
ATOM 523 C CA . GLN A 1 71 ? 0.700 -11.451 5.849 1.00 16.54 70 GLN A CA 1
ATOM 524 C C . GLN A 1 71 ? 1.132 -10.885 4.508 1.00 16.48 70 GLN A C 1
ATOM 525 O O . GLN A 1 71 ? 1.313 -11.645 3.546 1.00 18.68 70 GLN A O 1
ATOM 531 N N . LEU A 1 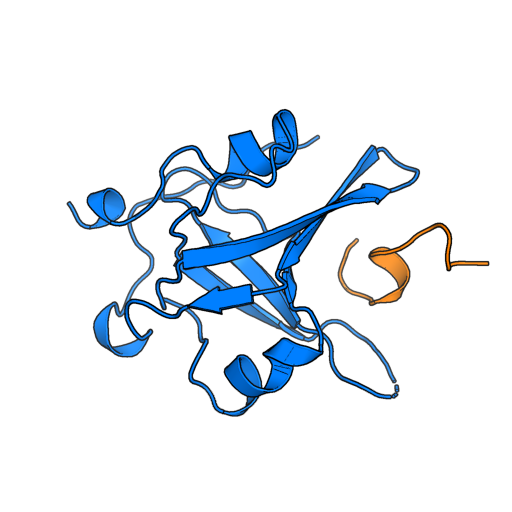72 ? 1.288 -9.565 4.431 1.00 15.13 71 LEU A N 1
ATOM 532 C CA . LEU A 1 72 ? 1.822 -8.843 3.286 1.00 14.81 71 LEU A CA 1
ATOM 533 C C . LEU A 1 72 ? 3.174 -8.302 3.724 1.00 16.08 71 LEU A C 1
ATOM 534 O O . LEU A 1 72 ? 3.243 -7.413 4.574 1.00 13.98 71 LEU A O 1
ATOM 539 N N . SER A 1 73 ? 4.248 -8.858 3.182 1.00 16.90 72 SER A N 1
ATOM 540 C CA . SER A 1 73 ? 5.581 -8.435 3.588 1.00 14.07 72 SER A CA 1
ATOM 541 C C . SER A 1 73 ? 6.521 -8.541 2.394 1.00 15.09 72 SER A C 1
ATOM 542 O O . SER A 1 73 ? 6.175 -9.110 1.353 1.00 13.90 72 SER A O 1
ATOM 545 N N . SER A 1 74 ? 7.716 -7.964 2.552 1.00 13.16 73 SER A N 1
ATOM 546 C CA . SER A 1 74 ? 8.674 -7.906 1.452 1.00 11.96 73 SER A CA 1
ATOM 547 C C . SER A 1 74 ? 9.004 -9.295 0.941 1.00 12.31 73 SER A C 1
ATOM 548 O O . SER A 1 74 ? 9.282 -10.209 1.723 1.00 12.85 73 SER A O 1
ATOM 551 N N . ASN A 1 75 ? 8.975 -9.434 -0.386 1.00 10.67 74 ASN A N 1
ATOM 552 C CA . ASN A 1 75 ? 9.191 -10.626 -1.210 1.00 10.73 74 ASN A CA 1
ATOM 553 C C . ASN A 1 75 ? 7.900 -11.345 -1.557 1.00 10.76 74 ASN A C 1
ATOM 554 O O . ASN A 1 75 ? 7.911 -12.182 -2.460 1.00 11.64 74 ASN A O 1
ATOM 559 N N . CYS A 1 76 ? 6.783 -11.034 -0.905 1.00 10.81 75 CYS A N 1
ATOM 560 C CA . CYS A 1 76 ? 5.556 -11.728 -1.264 1.00 11.16 75 CYS A CA 1
ATOM 561 C C . CYS A 1 76 ? 5.086 -11.317 -2.662 1.00 10.80 75 CYS A C 1
ATOM 562 O O . CYS A 1 76 ? 5.443 -10.254 -3.194 1.00 9.28 75 CYS A O 1
ATOM 565 N N . VAL A 1 77 ? 4.301 -12.199 -3.275 1.00 10.45 76 VAL A N 1
ATOM 566 C CA . VAL A 1 77 ? 3.735 -11.981 -4.601 1.00 9.58 76 VAL A CA 1
ATOM 567 C C . VAL A 1 77 ? 2.233 -11.823 -4.440 1.00 10.95 76 VAL A C 1
ATOM 568 O O . VAL A 1 77 ? 1.580 -12.663 -3.808 1.00 11.20 76 VAL A O 1
ATOM 572 N N . CYS A 1 78 ? 1.689 -10.744 -5.005 1.00 10.96 77 CYS A N 1
ATOM 573 C CA A CYS A 1 78 ? 0.280 -10.450 -4.822 0.54 11.72 77 CYS A CA 1
ATOM 574 C CA B CYS A 1 78 ? 0.308 -10.313 -4.813 0.46 11.74 77 CYS A CA 1
ATOM 575 C C . CYS A 1 78 ? -0.352 -10.059 -6.151 1.00 11.36 77 CYS A C 1
ATOM 576 O O . CYS A 1 78 ? 0.308 -9.629 -7.100 1.00 12.38 77 CYS A O 1
ATOM 581 N N . GLN A 1 79 ? -1.662 -10.247 -6.207 1.00 10.78 78 GLN A N 1
ATOM 582 C CA . GLN A 1 79 ? -2.458 -9.839 -7.353 1.00 10.43 78 GLN A CA 1
ATOM 583 C C . GLN A 1 79 ? -3.284 -8.628 -6.953 1.00 11.67 78 GLN A C 1
ATOM 584 O O . GLN A 1 79 ? -3.996 -8.673 -5.946 1.00 11.17 78 GLN A O 1
ATOM 590 N N . ILE A 1 80 ? -3.171 -7.541 -7.712 1.00 10.12 79 ILE A N 1
ATOM 591 C CA . ILE A 1 80 ? -3.925 -6.323 -7.418 1.00 10.24 79 ILE A CA 1
ATOM 592 C C . ILE A 1 80 ? -5.307 -6.441 -8.048 1.00 11.97 79 ILE A C 1
ATOM 593 O O . ILE A 1 80 ? -5.434 -6.580 -9.270 1.00 13.27 79 ILE A O 1
ATOM 598 N N . HIS A 1 81 ? -6.349 -6.367 -7.227 1.00 10.07 80 HIS A N 1
ATOM 599 C CA . HIS A 1 81 ? -7.703 -6.489 -7.744 1.00 11.69 80 HIS A CA 1
ATOM 600 C C . HIS A 1 81 ? -8.438 -5.170 -7.874 1.00 15.15 80 HIS A C 1
ATOM 601 O O . HIS A 1 81 ? -9.432 -5.111 -8.602 1.00 17.30 80 HIS A O 1
ATOM 608 N N . ARG A 1 82 ? -7.997 -4.126 -7.182 1.00 12.58 81 ARG A N 1
ATOM 609 C CA . ARG A 1 82 ? -8.584 -2.804 -7.348 1.00 14.24 81 ARG A CA 1
ATOM 610 C C . ARG A 1 82 ? -7.536 -1.768 -6.996 1.00 13.52 81 ARG A C 1
ATOM 611 O O . ARG A 1 82 ? -6.888 -1.869 -5.951 1.00 12.25 81 ARG A O 1
ATOM 619 N N . PHE A 1 83 ? -7.374 -0.778 -7.861 1.00 11.36 82 PHE A N 1
ATOM 620 C CA . PHE A 1 83 ? -6.457 0.309 -7.568 1.00 13.12 82 PHE A CA 1
ATOM 621 C C . PHE A 1 83 ? -6.969 1.555 -8.257 1.00 12.58 82 PHE A C 1
ATOM 622 O O . PHE A 1 83 ? -7.787 1.489 -9.181 1.00 13.21 82 PHE A O 1
ATOM 630 N N . ILE A 1 84 ? -6.497 2.702 -7.778 1.00 11.49 83 ILE A N 1
ATOM 631 C CA . ILE A 1 84 ? -6.744 3.956 -8.472 1.00 13.45 83 ILE A CA 1
ATOM 632 C C . ILE A 1 84 ? -5.419 4.668 -8.664 1.00 13.12 83 ILE A C 1
ATOM 633 O O . ILE A 1 84 ? -4.461 4.460 -7.914 1.00 13.15 83 ILE A O 1
ATOM 638 N N . VAL A 1 85 ? -5.351 5.478 -9.711 1.00 11.43 84 VAL A N 1
ATOM 639 C CA . VAL A 1 85 ? -4.203 6.336 -9.967 1.00 12.54 84 VAL A CA 1
ATOM 640 C C . VAL A 1 85 ? -4.649 7.780 -9.815 1.00 12.39 84 VAL A C 1
ATOM 641 O O . VAL A 1 85 ? -5.699 8.166 -10.342 1.00 14.91 84 VAL A O 1
ATOM 645 N N . ASN A 1 86 ? -3.878 8.565 -9.069 1.00 11.90 85 ASN A N 1
ATOM 646 C CA . ASN A 1 86 ? -4.083 10.004 -8.979 1.00 12.60 85 ASN A CA 1
ATOM 647 C C . ASN A 1 86 ? -2.852 10.741 -9.476 1.00 10.89 85 ASN A C 1
ATOM 648 O O . ASN A 1 86 ? -1.722 10.267 -9.339 1.00 12.28 85 ASN A O 1
ATOM 653 N N . THR A 1 87 ? -3.083 11.929 -10.028 1.00 10.93 86 THR A N 1
ATOM 654 C CA . THR A 1 87 ? -2.028 12.767 -10.576 1.00 10.15 86 THR A CA 1
ATOM 655 C C . THR A 1 87 ? -1.946 14.056 -9.771 1.00 9.08 86 THR A C 1
ATOM 656 O O . THR A 1 87 ? -2.956 14.756 -9.587 1.00 11.63 86 THR A O 1
ATOM 660 N N . LEU A 1 88 ? -0.752 14.334 -9.254 1.00 9.39 87 LEU A N 1
ATOM 661 C CA . LEU A 1 88 ? -0.508 15.493 -8.412 1.00 9.81 87 LEU A CA 1
ATOM 662 C C . LEU A 1 88 ? -0.269 16.738 -9.257 1.00 10.77 87 LEU A C 1
ATOM 663 O O . LEU A 1 88 ? -0.107 16.673 -10.476 1.00 10.06 87 LEU A O 1
ATOM 668 N N . LYS A 1 89 ? -0.258 17.893 -8.579 1.00 11.50 88 LYS A N 1
ATOM 669 C CA . LYS A 1 89 ? -0.146 19.173 -9.277 1.00 13.64 88 LYS A CA 1
ATOM 670 C C . LYS A 1 89 ? 1.105 19.244 -10.146 1.00 12.93 88 LYS A C 1
ATOM 671 O O . LYS A 1 89 ? 1.086 19.848 -11.226 1.00 12.71 88 LYS A O 1
ATOM 677 N N . ASP A 1 90 ? 2.210 18.679 -9.677 1.00 11.68 89 ASP A N 1
ATOM 678 C CA . ASP A 1 90 ? 3.471 18.774 -10.401 1.00 12.99 89 ASP A CA 1
ATOM 679 C C . ASP A 1 90 ? 3.630 17.697 -11.467 1.00 13.44 89 ASP A C 1
ATOM 680 O O . ASP A 1 90 ? 4.690 17.634 -12.106 1.00 14.92 89 ASP A O 1
ATOM 685 N N . GLY A 1 91 ? 2.604 16.863 -11.675 1.00 11.71 90 GLY A N 1
ATOM 686 C CA . GLY A 1 91 ? 2.604 15.839 -12.697 1.00 11.16 90 GLY A CA 1
ATOM 687 C C . GLY A 1 91 ? 2.916 14.440 -12.210 1.00 9.90 90 GLY A C 1
ATOM 688 O O . GLY A 1 91 ? 2.666 13.478 -12.955 1.00 12.07 90 GLY A O 1
ATOM 689 N N . ARG A 1 92 ? 3.426 14.300 -10.984 1.00 11.11 91 ARG A N 1
ATOM 690 C CA . ARG A 1 92 ? 3.747 12.982 -10.456 1.00 11.15 91 ARG A CA 1
ATOM 691 C C . ARG A 1 92 ? 2.469 12.166 -10.273 1.00 13.89 91 ARG A C 1
ATOM 692 O O . ARG A 1 92 ? 1.407 12.697 -9.921 1.00 12.75 91 ARG A O 1
ATOM 700 N N . ARG A 1 93 ? 2.553 10.872 -10.549 1.00 10.92 92 ARG A N 1
ATOM 701 C CA . ARG A 1 93 ? 1.416 9.983 -10.368 1.00 12.06 92 ARG A CA 1
ATOM 702 C C . ARG A 1 93 ? 1.636 9.054 -9.179 1.00 11.75 92 ARG A C 1
ATOM 703 O O . ARG A 1 93 ? 2.761 8.620 -8.912 1.00 13.12 92 ARG A O 1
ATOM 711 N N . VAL A 1 94 ? 0.552 8.772 -8.460 1.00 10.27 93 VAL A N 1
ATOM 712 C CA . VAL A 1 94 ? 0.575 7.873 -7.310 1.00 10.70 93 VAL A CA 1
ATOM 713 C C . VAL A 1 94 ? -0.519 6.833 -7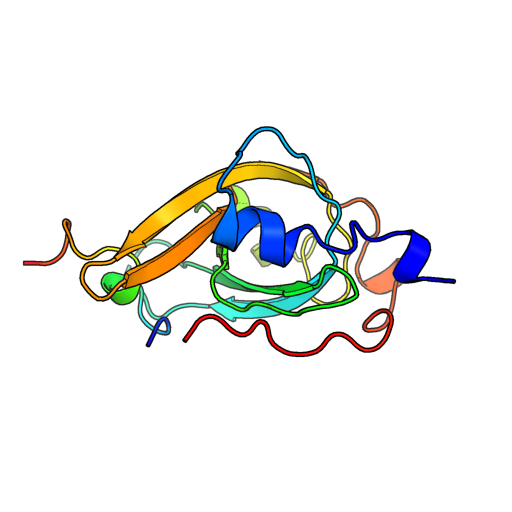.489 1.00 11.58 93 VAL A C 1
ATOM 714 O O . VAL A 1 94 ? -1.544 7.079 -8.131 1.00 12.29 93 VAL A O 1
ATOM 718 N N . VAL A 1 95 ? -0.286 5.649 -6.924 1.00 10.54 94 VAL A N 1
ATOM 719 C CA . VAL A 1 95 ? -1.186 4.515 -7.058 1.00 9.88 94 VAL A CA 1
ATOM 720 C C . VAL A 1 95 ? -1.657 4.123 -5.668 1.00 10.72 94 VAL A C 1
ATOM 721 O O . VAL A 1 95 ? -0.830 3.888 -4.783 1.00 11.55 94 VAL A O 1
ATOM 725 N N . ILE A 1 96 ? -2.973 4.072 -5.464 1.00 11.79 95 ILE A N 1
ATOM 726 C CA . ILE A 1 96 ? -3.542 3.597 -4.207 1.00 11.61 95 ILE A CA 1
ATOM 727 C C . ILE A 1 96 ? -4.063 2.188 -4.432 1.00 11.34 95 ILE A C 1
ATOM 728 O O . ILE A 1 96 ? -4.920 1.973 -5.293 1.00 11.30 95 ILE A O 1
ATOM 733 N N . LEU A 1 97 ? -3.551 1.235 -3.656 1.00 11.95 96 LEU A N 1
ATOM 734 C CA . LEU A 1 97 ? -3.962 -0.159 -3.751 1.00 12.59 96 LEU A CA 1
ATOM 735 C C . LEU A 1 97 ? -5.144 -0.383 -2.810 1.00 13.85 96 LEU A C 1
ATOM 736 O O . LEU A 1 97 ? -5.020 -0.221 -1.589 1.00 13.71 96 LEU A O 1
ATOM 741 N N . MET A 1 98 ? -6.291 -0.741 -3.374 1.00 12.82 97 MET A N 1
ATOM 742 C CA A MET A 1 98 ? -7.525 -0.874 -2.606 0.54 13.38 97 MET A CA 1
ATOM 743 C CA B MET A 1 98 ? -7.521 -0.871 -2.605 0.46 13.40 97 MET A CA 1
ATOM 744 C C . MET A 1 98 ? -7.883 -2.310 -2.275 1.00 14.45 97 MET A C 1
ATOM 745 O O . MET A 1 98 ? -8.412 -2.574 -1.194 1.00 14.78 97 MET A O 1
ATOM 754 N N . GLU A 1 99 ? -7.635 -3.239 -3.190 1.00 11.65 98 GLU A N 1
ATOM 755 C CA . GLU A 1 99 ? -7.898 -4.639 -2.931 1.00 13.35 98 GLU A CA 1
ATOM 756 C C . GLU A 1 99 ? -6.753 -5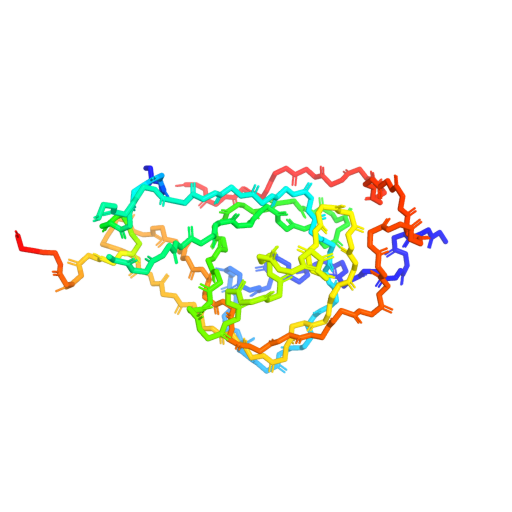.425 -3.522 1.00 13.97 98 GLU A C 1
ATOM 757 O O . GLU A 1 99 ? -6.284 -5.125 -4.628 1.00 12.67 98 GLU A O 1
ATOM 763 N N . LEU A 1 100 ? -6.293 -6.418 -2.784 1.00 14.20 99 LEU A N 1
ATOM 764 C CA . LEU A 1 100 ? -5.272 -7.285 -3.333 1.00 16.89 99 LEU A CA 1
ATOM 765 C C . LEU A 1 100 ? -5.354 -8.632 -2.647 1.00 17.99 99 LEU A C 1
ATOM 766 O O . LEU A 1 100 ? -5.998 -8.792 -1.607 1.00 19.25 99 LEU A O 1
ATOM 771 N N . GLU A 1 101 ? -4.669 -9.593 -3.241 1.00 12.40 100 GLU A N 1
ATOM 772 C CA . GLU A 1 101 ? -4.638 -10.968 -2.775 1.00 13.22 100 GLU A CA 1
ATOM 773 C C . GLU A 1 101 ? -3.184 -11.381 -2.714 1.00 14.97 100 GLU A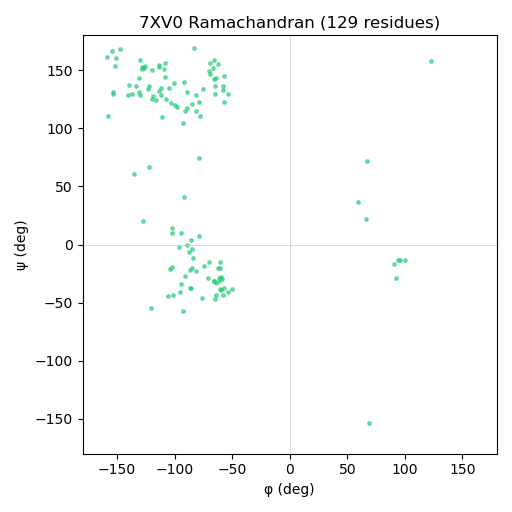 C 1
ATOM 774 O O . GLU A 1 101 ? -2.461 -11.178 -3.687 1.00 14.40 100 GLU A O 1
ATOM 780 N N . VAL A 1 102 ? -2.740 -11.919 -1.584 1.00 11.65 101 VAL A N 1
ATOM 781 C CA . VAL A 1 102 ? -1.397 -12.482 -1.513 1.00 12.19 101 VAL A CA 1
ATOM 782 C C . VAL A 1 102 ? -1.455 -13.881 -2.113 1.00 13.08 101 VAL A C 1
ATOM 783 O O . VAL A 1 102 ? -2.131 -14.766 -1.578 1.00 16.46 101 VAL A O 1
ATOM 787 N N . LEU A 1 103 ? -0.756 -14.075 -3.236 1.00 10.55 102 LEU A N 1
ATOM 788 C CA . LEU A 1 103 ? -0.715 -15.370 -3.909 1.00 12.90 102 LEU A CA 1
ATOM 789 C C . LEU A 1 103 ? 0.356 -16.285 -3.336 1.00 11.81 102 LEU A C 1
ATOM 790 O O . LEU A 1 103 ? 0.149 -17.496 -3.241 1.00 13.69 102 LEU A O 1
ATOM 795 N N . LYS A 1 104 ? 1.507 -15.730 -2.966 1.00 12.36 103 LYS A N 1
ATOM 796 C CA . LYS A 1 104 ? 2.591 -16.503 -2.379 1.00 12.84 103 LYS A CA 1
ATOM 797 C C . LYS A 1 104 ? 3.195 -15.661 -1.275 1.00 12.24 103 LYS A C 1
ATOM 798 O O . LYS A 1 104 ? 3.539 -14.497 -1.506 1.00 12.48 103 LYS A O 1
ATOM 804 N N . SER A 1 105 ? 3.322 -16.242 -0.089 1.00 12.78 104 SER A N 1
ATOM 805 C CA . SER A 1 105 ? 3.875 -15.509 1.042 1.00 13.91 104 SER A CA 1
ATOM 806 C C . SER A 1 105 ? 5.342 -15.170 0.804 1.00 13.95 104 SER A C 1
ATOM 807 O O . SER A 1 105 ? 6.041 -15.817 0.020 1.00 13.99 104 SER A O 1
ATOM 810 N N . ALA A 1 106 ? 5.819 -14.155 1.529 1.00 13.54 105 ALA A N 1
ATOM 811 C CA . ALA A 1 106 ? 7.231 -13.793 1.449 1.00 16.15 105 ALA A CA 1
ATOM 812 C C . ALA A 1 106 ? 8.130 -14.992 1.727 1.00 16.33 105 ALA A C 1
ATOM 813 O O . ALA A 1 106 ? 9.153 -15.185 1.059 1.00 16.24 105 ALA A O 1
ATOM 815 N N . GLU A 1 107 ? 7.755 -15.816 2.708 1.00 15.98 106 GLU A N 1
ATOM 816 C CA . GLU A 1 107 ? 8.555 -16.965 3.113 1.00 17.43 106 GLU A CA 1
ATOM 817 C C . GLU A 1 107 ? 8.637 -18.015 2.014 1.00 17.66 106 GLU A C 1
ATOM 818 O O . GLU A 1 107 ? 9.635 -18.740 1.918 1.00 18.94 106 GLU A O 1
ATOM 824 N N . ALA A 1 108 ? 7.591 -18.125 1.198 1.00 14.26 107 ALA A N 1
ATOM 825 C CA . ALA A 1 108 ? 7.569 -19.100 0.118 1.00 18.22 107 ALA A CA 1
ATOM 826 C C . ALA A 1 108 ? 8.320 -18.623 -1.116 1.00 19.27 107 ALA A C 1
ATOM 827 O O . ALA A 1 108 ? 8.760 -19.452 -1.916 1.00 23.30 107 ALA A O 1
ATOM 829 N N . VAL A 1 109 ? 8.484 -17.314 -1.282 1.00 14.82 108 VAL A N 1
ATOM 830 C CA . VAL A 1 109 ? 9.188 -16.757 -2.432 1.00 14.73 108 VAL A CA 1
ATOM 831 C C . VAL A 1 109 ? 10.658 -16.571 -2.077 1.00 18.20 108 VAL A C 1
ATOM 832 O O . VAL A 1 109 ? 11.550 -17.085 -2.765 1.00 18.57 108 VAL A O 1
ATOM 836 N N . GLY A 1 110 ? 10.918 -15.804 -1.020 1.00 18.80 109 GLY A N 1
ATOM 837 C CA . GLY A 1 110 ? 12.219 -15.779 -0.382 1.00 18.19 109 GLY A CA 1
ATO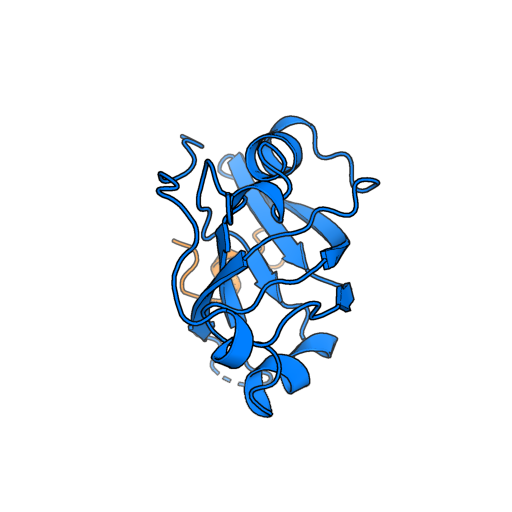M 838 C C . GLY A 1 110 ? 13.203 -14.751 -0.907 1.00 16.76 109 GLY A C 1
ATOM 839 O O . GLY A 1 110 ? 14.198 -14.475 -0.234 1.00 14.13 109 GLY A O 1
ATOM 840 N N . VAL A 1 111 ? 12.981 -14.182 -2.087 1.00 16.34 110 VAL A N 1
ATOM 841 C CA . VAL A 1 111 ? 13.967 -13.291 -2.684 1.00 16.26 110 VAL A CA 1
ATOM 842 C C . VAL A 1 111 ? 13.295 -12.401 -3.705 1.00 15.92 110 VAL A C 1
ATOM 843 O O . VAL A 1 111 ? 12.200 -12.691 -4.182 1.00 13.36 110 VAL A O 1
ATOM 847 N N . LYS A 1 112 ? 13.960 -11.299 -4.043 1.00 14.91 111 LYS A N 1
ATOM 848 C CA . LYS A 1 112 ? 13.503 -10.474 -5.150 1.00 13.76 111 LYS A CA 1
ATOM 849 C C . LYS A 1 112 ? 13.619 -11.257 -6.447 1.00 13.13 111 LYS A C 1
ATOM 850 O O . LYS A 1 112 ? 14.658 -11.850 -6.740 1.00 15.91 111 LYS A O 1
ATOM 856 N N . ILE A 1 113 ? 12.536 -11.277 -7.208 1.00 10.86 112 ILE A N 1
ATOM 857 C CA . ILE A 1 113 ? 12.475 -12.019 -8.460 1.00 12.31 112 ILE A CA 1
ATOM 858 C C . ILE A 1 113 ? 13.123 -11.201 -9.572 1.00 14.47 112 ILE A C 1
ATOM 859 O O . ILE A 1 113 ? 12.774 -10.032 -9.793 1.00 12.78 112 ILE A O 1
ATOM 864 N N . GLY A 1 114 ? 14.058 -11.818 -10.295 1.00 15.94 113 GLY A N 1
ATOM 865 C CA . GLY A 1 114 ? 14.615 -11.175 -11.476 1.00 20.11 113 GLY A CA 1
ATOM 866 C C . GLY A 1 114 ? 15.470 -9.961 -11.150 1.00 16.96 113 GLY A C 1
ATOM 867 O O . GLY A 1 114 ? 16.026 -9.823 -10.056 1.00 17.40 113 GLY A O 1
ATOM 868 N N . ASN A 1 115 ? 15.551 -9.041 -12.114 1.00 17.28 114 ASN A N 1
ATOM 869 C CA . ASN A 1 115 ? 16.446 -7.887 -12.013 1.00 17.17 114 ASN A CA 1
ATOM 870 C C . ASN A 1 115 ? 15.716 -6.615 -12.443 1.00 15.32 114 ASN A C 1
ATOM 871 O O . ASN A 1 115 ? 16.124 -5.939 -13.386 1.00 17.07 114 ASN A O 1
ATOM 876 N N . PRO A 1 116 ? 14.636 -6.252 -11.759 1.00 12.10 115 PRO A N 1
ATOM 877 C CA . PRO A 1 116 ? 13.875 -5.065 -12.170 1.00 11.92 115 PRO A CA 1
ATOM 878 C C . PRO A 1 116 ? 14.655 -3.785 -11.921 1.00 14.41 115 PRO A C 1
ATOM 879 O O . PRO A 1 116 ? 15.442 -3.685 -10.977 1.00 16.87 115 PRO A O 1
ATOM 883 N N . VAL A 1 117 ? 14.438 -2.804 -12.796 1.00 10.82 116 VAL A N 1
ATOM 884 C CA . VAL A 1 117 ? 15.108 -1.504 -12.705 1.00 13.06 116 VAL A CA 1
ATOM 885 C C . VAL A 1 117 ? 14.082 -0.424 -12.382 1.00 10.22 116 VAL A C 1
ATOM 886 O O . VAL A 1 117 ? 12.903 -0.573 -12.723 1.00 10.95 116 VAL A O 1
ATOM 890 N N . PRO A 1 118 ? 14.472 0.674 -11.733 1.00 11.90 117 PRO A N 1
ATOM 891 C CA . PRO A 1 118 ? 13.483 1.704 -11.386 1.00 11.88 117 PRO A CA 1
ATOM 892 C C . PRO A 1 118 ? 12.752 2.239 -12.612 1.00 12.46 117 PRO A C 1
ATOM 893 O O . PRO A 1 118 ? 13.351 2.508 -13.657 1.00 12.81 117 PRO A O 1
ATOM 897 N N . TYR A 1 119 ? 11.444 2.392 -12.463 1.00 11.72 118 TYR A N 1
ATOM 898 C CA . TYR A 1 119 ? 10.623 2.975 -13.513 1.00 10.63 118 TYR A CA 1
ATOM 899 C C . TYR A 1 119 ? 11.010 4.431 -13.742 1.00 12.31 118 TYR A C 1
ATOM 900 O O . TYR A 1 119 ? 11.218 5.189 -12.790 1.00 14.38 118 TYR A O 1
ATOM 909 N N . ASN A 1 120 ? 11.111 4.818 -15.018 1.00 11.87 119 ASN A N 1
ATOM 910 C CA . ASN A 1 120 ? 11.458 6.188 -15.411 1.00 13.59 119 ASN A CA 1
ATOM 911 C C . ASN A 1 120 ? 10.178 6.984 -15.603 1.00 19.36 119 ASN A C 1
ATOM 912 O O . ASN A 1 120 ? 9.490 6.843 -16.616 1.00 20.25 119 ASN A O 1
ATOM 917 N N . GLU A 1 121 ? 9.869 7.842 -14.632 1.00 16.85 120 GLU A N 1
ATOM 918 C CA . GLU A 1 121 ? 8.680 8.679 -14.700 1.00 20.31 120 GLU A CA 1
ATOM 919 C C . GLU A 1 121 ? 8.978 10.131 -15.053 1.00 26.87 120 GLU A C 1
ATOM 920 O O . GLU A 1 121 ? 8.075 10.839 -15.516 1.00 31.70 120 GLU A O 1
ATOM 926 N N . GLY A 1 122 ? 10.206 10.595 -14.846 1.00 27.07 121 GLY A N 1
ATOM 927 C CA . GLY A 1 122 ? 10.534 11.995 -15.050 1.00 27.72 121 GLY A CA 1
ATOM 928 C C . GLY A 1 122 ? 10.024 12.860 -13.911 1.00 31.16 121 GLY A C 1
ATOM 929 O O . GLY A 1 122 ? 9.636 14.012 -14.112 1.00 33.41 121 GLY A O 1
ATOM 930 N N . SER B 2 2 ? 9.013 14.436 -3.158 1.00 28.49 147 SER B N 1
ATOM 931 C CA . SER B 2 2 ? 8.941 13.512 -2.032 1.00 23.91 147 SER B CA 1
ATOM 932 C C . SER B 2 2 ? 7.570 12.870 -1.920 1.00 21.41 147 SER B C 1
ATOM 933 O O . SER B 2 2 ? 6.548 13.473 -2.251 1.00 20.20 147 SER B O 1
ATOM 936 N N . LEU B 2 3 ? 7.568 11.622 -1.455 1.00 19.06 148 LEU B N 1
ATOM 937 C CA . LEU B 2 3 ? 6.348 10.916 -1.084 1.00 16.96 148 LEU B CA 1
ATOM 938 C C . LEU B 2 3 ? 6.466 10.363 0.336 1.00 19.51 148 LEU B C 1
ATOM 939 O O . LEU B 2 3 ? 5.736 9.438 0.711 1.00 19.16 148 LEU B O 1
ATOM 944 N N . SER B 2 4 ? 7.374 10.911 1.136 1.00 17.79 149 SER B N 1
ATOM 945 C CA . SER B 2 4 ? 7.677 10.335 2.443 1.00 18.85 149 SER B CA 1
ATOM 946 C C . SER B 2 4 ? 6.772 10.833 3.569 1.00 19.20 149 SER B C 1
ATOM 947 O O . SER B 2 4 ? 6.870 10.309 4.684 1.00 20.77 149 SER B O 1
ATOM 950 N N . THR B 2 5 ? 5.894 11.806 3.319 1.00 18.79 150 THR B N 1
ATOM 951 C CA . THR B 2 5 ? 4.892 12.211 4.294 1.00 19.32 150 THR B CA 1
ATOM 952 C C . THR B 2 5 ? 3.505 12.141 3.663 1.00 18.81 150 THR B C 1
ATOM 953 O O . THR B 2 5 ? 3.355 12.243 2.440 1.00 16.83 150 THR B O 1
ATOM 957 N N . ILE B 2 6 ? 2.483 11.939 4.500 1.00 18.19 151 ILE B N 1
ATOM 958 C CA . ILE B 2 6 ? 1.162 11.631 3.952 1.00 18.72 151 ILE B CA 1
ATOM 959 C C . ILE B 2 6 ? 0.620 12.799 3.132 1.00 20.08 151 ILE B C 1
ATOM 960 O O . ILE B 2 6 ? -0.065 12.590 2.123 1.00 18.56 151 ILE B O 1
ATOM 965 N N . ASN B 2 7 ? 0.942 14.034 3.522 1.00 19.65 152 ASN B N 1
ATOM 966 C CA . ASN B 2 7 ? 0.508 15.199 2.755 1.00 21.86 152 ASN B CA 1
ATOM 967 C C . ASN B 2 7 ? 1.007 15.168 1.313 1.00 21.43 152 ASN B C 1
ATOM 968 O O . ASN B 2 7 ? 0.354 15.733 0.422 1.00 20.77 152 ASN B O 1
ATOM 973 N N . ASP B 2 8 ? 2.162 14.539 1.063 1.00 18.53 153 ASP B N 1
ATOM 974 C CA . ASP B 2 8 ? 2.720 14.485 -0.289 1.00 18.79 153 ASP B CA 1
ATOM 975 C C . ASP B 2 8 ? 1.831 13.749 -1.279 1.00 17.05 153 ASP B C 1
ATOM 976 O O . ASP B 2 8 ? 1.981 13.948 -2.490 1.00 19.13 153 ASP B O 1
ATOM 981 N N . TRP B 2 9 ? 0.916 12.911 -0.809 1.00 16.63 154 TRP B N 1
ATOM 982 C CA . TRP B 2 9 ? 0.182 12.014 -1.695 1.00 15.33 154 TRP B CA 1
ATOM 983 C C . TRP B 2 9 ? -1.092 12.627 -2.239 1.00 19.46 154 TRP B C 1
ATOM 984 O O . TRP B 2 9 ? -1.793 11.982 -3.029 1.00 16.79 154 TRP B O 1
ATOM 995 N N . ASP B 2 10 ? -1.389 13.865 -1.854 1.00 25.46 155 ASP B N 1
ATOM 996 C CA . ASP B 2 10 ? -2.680 14.478 -2.143 1.00 24.88 155 ASP B CA 1
ATOM 997 C C . ASP B 2 10 ? -2.499 15.986 -2.088 1.00 24.72 155 ASP B C 1
ATOM 998 O O . ASP B 2 10 ? -2.338 16.545 -0.999 1.00 25.82 155 ASP B O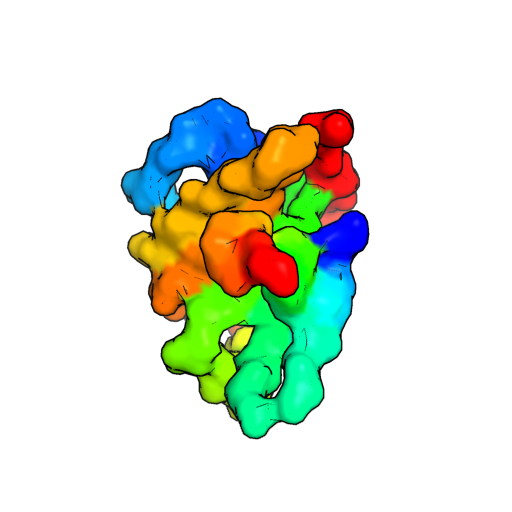 1
ATOM 1003 N N . ASP B 2 11 ? -2.580 16.645 -3.241 1.00 23.78 156 ASP B N 1
ATOM 1004 C CA . ASP B 2 11 ? -2.434 18.094 -3.271 1.00 24.06 156 ASP B CA 1
ATOM 1005 C C . ASP B 2 11 ? -3.744 18.822 -3.013 1.00 24.50 156 ASP B C 1
ATOM 1006 O O . ASP B 2 11 ? -3.748 19.861 -2.346 1.00 25.41 156 ASP B O 1
ATOM 1011 N N . MET B 2 12 ? -4.867 18.310 -3.516 1.00 24.28 157 MET B N 1
ATOM 1012 C CA . MET B 2 12 ? -6.101 19.079 -3.390 1.00 25.18 157 MET B CA 1
ATOM 1013 C C . MET B 2 12 ? -6.689 19.070 -1.990 1.00 26.52 157 MET B C 1
ATOM 1014 O O . MET B 2 12 ? -7.486 19.956 -1.671 1.00 27.66 157 MET B O 1
ATOM 1019 N N . ASP B 2 13 ? -6.293 18.130 -1.144 1.00 26.81 158 ASP B N 1
ATOM 1020 C CA . ASP B 2 13 ? -6.634 18.206 0.270 1.00 28.56 158 ASP B CA 1
ATOM 1021 C C . ASP B 2 13 ? -5.660 19.065 1.062 1.00 29.10 158 ASP B C 1
ATOM 1022 O O . ASP B 2 13 ? -5.894 19.304 2.255 1.00 30.88 158 ASP B O 1
ATOM 1027 N N . ASP B 2 14 ? -4.610 19.561 0.418 1.00 28.07 159 ASP B N 1
ATOM 1028 C CA . ASP B 2 14 ? -3.550 20.320 1.069 1.00 28.97 159 ASP B CA 1
ATOM 1029 C C . ASP B 2 14 ? -3.825 21.804 0.878 1.00 29.52 159 ASP B C 1
ATOM 1030 O O . ASP B 2 14 ? -3.855 22.293 -0.255 1.00 28.66 159 ASP B O 1
ATOM 1035 N N . PHE B 2 15 ? -4.012 22.516 1.983 1.00 31.34 160 PHE B N 1
ATOM 1036 C CA . PHE B 2 15 ? -4.151 23.966 1.986 1.00 32.46 160 PHE B CA 1
ATOM 1037 C C . PHE B 2 15 ? -2.932 24.528 2.714 1.00 34.34 160 PHE B C 1
ATOM 1038 O O . PHE B 2 15 ? -2.754 24.288 3.913 1.00 39.91 160 PHE B O 1
#

InterPro domains:
  IPR004365 OB-fold nucleic acid binding domain, AA-tRNA synthetase-type [PF01336] (197-278)
  IPR004591 Replication factor A protein 1 [TIGR00617] (4-611)
  IPR007199 Replication factor-A protein 1, N-terminal [PF04057] (5-104)
  IPR007199 Replication factor-A protein 1, N-terminal [cd04477] (8-103)
  IPR012340 Nucleic acid-binding, OB-fold [G3DSA:2.40.50.140] (3-120)
  IPR012340 Nucleic acid-binding, OB-fold [G3DSA:2.40.50.140] (183-292)
  IPR012340 Nucleic acid-binding, OB-fold [G3DSA:2.40.50.140] (297-422)
  IPR012340 Nucleic acid-binding, OB-fold [G3DSA:2.40.50.140] (423-612)
  IPR012340 Nucleic acid-binding, OB-fold [SSF50249] (1-114)
  IPR012340 Nucleic acid-binding, OB-fold [SSF50249] (183-293)
  IPR012340 Nucleic acid-binding, OB-fold [SSF50249] (299-423)
  IPR012340 Nucleic acid-binding, OB-fold [SSF50249] (440-612)
  IPR013955 Replication factor A, C-terminal [PF08646] (461-606)
  IPR031657 Replication protein A, OB domain [PF16900] (305-402)
  IPR047192 Replication factor A, C-terminal, eukaryotes [cd04476] (447-611)

Sequence (135 aa):
SMVGQLSEGAIAAIMQKGDTNIKPILQVINIRPITTGSPPRYRLLMSDGLNTLSSFMLATQLNPLVEEEQLSSNCVCCQIHRFIVNTLKDGRRVVILMMELEVLKSAEAVGVKIGNPVPYNEGSLSTINDWDDMDDF

Secondary structure (DSSP, 8-state):
-GGGGS-TTHHHHHHHT--TT---EEEEEEEEEEB-----EEEEEEE-SSEEEEEEEE-GGGHHHHHTTSS-TT-EEEEEEEEEEE-TTS-EEEEEEEEEEEE-HHHH-S--S--EE----/--SBGGGG-STT--

Solvent-accessible surface area: 7306 Å² total; per-residue (Å²): 129,109,34,61,102,12,37,90,30,9,0,29,32,3,7,122,162,33,63,60,116,61,75,5,44,0,0,0,31,64,35,155,93,7,91,47,95,107,81,59,39,19,42,0,50,0,0,0,6,90,28,13,14,35,1,0,9,0,8,62,107,22,11,67,51,22,95,126,134,117,1,31,42,39,0,8,0,39,1,72,107,3,75,37,63,79,20,160,124,45,72,89,0,0,20,2,42,84,22,77,47,78,95,45,11,145,71,27,48,79,95,5,47,125,11,80,98,33,136,66,126,104,2,67,44,53,75,39,8,57,29,137,114,66,227

CATH classification: 2.40.50.140

Nearest PDB structures (foldseek):
  7xv0-assembly1_A  TM=1.008E+00  e=3.786E-25  Homo sapiens
  4ipg-assembly1_A  TM=9.866E-01  e=3.847E-23  Homo sapiens
  5e7n-assembly1_A  TM=9.930E-01  e=8.229E-23  Homo sapiens
  4ipd-assembly1_A  TM=9.899E-01  e=8.725E-23  Homo sapiens
  7xut-assembly1_A  TM=9.808E-01  e=3.766E-22  Homo sapiens